Protein AF-A0A843L0P2-F1 (afdb_monomer)

pLDDT: mean 72.83, std 18.23, range [35.62, 90.31]

Secondary structure (DSSP, 8-state):
-----------------------S---HHHHHHHTTT--SSB-HHHHHHHHHHTT--HHHHHHHHHS-SS-B-SHHHHHHHHHHHHHHTTS-S-----S----PPP----HHHHHHHTTTPPSSB-HHHHHHHHHHTT--HHHHHHHHTS-S--B-SHHHHHHHHHH--

Mean predicted aligned error: 18.86 Å

Solvent-accessible surface area (backbone atoms only — not comparable to full-atom values): 10792 Å² total; per-residue (Å²): 141,88,81,87,82,87,80,85,87,81,91,82,80,82,86,77,93,76,70,98,66,80,89,85,72,83,46,50,68,60,56,47,66,32,45,65,93,65,74,64,70,33,41,38,67,53,52,37,52,42,19,56,74,57,68,47,55,68,72,58,44,53,52,38,70,66,47,70,92,49,77,34,69,42,75,63,56,54,28,52,50,46,50,52,55,71,58,42,81,81,44,91,80,84,80,89,77,86,89,79,89,85,80,76,81,73,78,85,76,45,63,69,60,54,47,62,28,48,62,90,63,71,62,72,33,39,46,66,51,52,40,53,42,19,54,76,56,69,42,54,67,61,56,45,53,53,44,68,70,49,69,95,48,77,32,71,43,75,64,57,51,41,54,50,55,66,70,79,106

Radius of gyration: 27.97 Å; Cα contacts (8 Å, |Δi|>4): 129; chains: 1; bounding box: 58×56×74 Å

Sequence (169 aa):
RHEPPARTETVAEERPETRVKAPAHLSAADLQVYLKGMDYPAEKQDLVARAKGNNAPEGVIEVFEGFGDRTYRSPAEVSEEFGSKTRGERRETVAEERPEARTRPPSRISAADFQVYLKGMDYPAGRQDLVARARKNNAPEGVIDVIEQFGDRTYRSAAEVSEEFGKVR

Foldseek 3Di:
DDDDDDDDDDDDDDDDPDDDDPCPDDALVNLVVLCPPPAPQDFLVRSLVSSVVSVHDPVSNVLSVPFDGDGDGDSVSSRVRSVCVVVVVPDPDDDDDDDDDDDDDDDPCALVNLVVLVPPDAPQDFLVSSLVSSVVSVHDVVSNVLSVQADGDTDGDSVSVSVSSVVSD

Structure (mmCIF, N/CA/C/O backbone):
data_AF-A0A843L0P2-F1
#
_entry.id   AF-A0A843L0P2-F1
#
loop_
_atom_site.group_PDB
_atom_site.id
_atom_site.type_symbol
_atom_site.label_atom_id
_atom_site.label_alt_id
_atom_site.label_comp_id
_atom_site.label_asym_id
_atom_site.label_entity_id
_atom_site.label_seq_id
_atom_site.pdbx_PDB_ins_code
_atom_site.Cartn_x
_atom_site.Cartn_y
_atom_site.Cartn_z
_atom_site.occupancy
_atom_site.B_iso_or_equiv
_atom_site.auth_seq_id
_atom_site.auth_comp_id
_atom_site.auth_asym_id
_atom_site.auth_atom_id
_atom_site.pdbx_PDB_model_num
ATOM 1 N N . ARG A 1 1 ? 35.152 -41.657 -43.667 1.00 48.12 1 ARG A N 1
ATOM 2 C CA . ARG A 1 1 ? 34.716 -40.242 -43.599 1.00 48.12 1 ARG A CA 1
ATOM 3 C C . ARG A 1 1 ? 33.229 -40.209 -43.908 1.00 48.12 1 ARG A C 1
ATOM 5 O O . ARG A 1 1 ? 32.912 -40.333 -45.074 1.00 48.12 1 ARG A O 1
ATOM 12 N N . HIS A 1 2 ? 32.364 -40.125 -42.902 1.00 41.78 2 HIS A N 1
ATOM 13 C CA . HIS A 1 2 ? 30.970 -39.692 -43.043 1.00 41.78 2 HIS A CA 1
ATOM 14 C C . HIS A 1 2 ? 30.448 -39.366 -41.639 1.00 41.78 2 HIS A C 1
ATOM 16 O O . HIS A 1 2 ? 30.008 -40.249 -40.916 1.00 41.78 2 HIS A O 1
ATOM 22 N N . GLU A 1 3 ? 30.555 -38.096 -41.262 1.00 49.94 3 GLU A N 1
ATOM 23 C CA . GLU A 1 3 ? 29.715 -37.470 -40.242 1.00 49.94 3 GLU A CA 1
ATOM 24 C C . GLU A 1 3 ? 28.847 -36.443 -40.975 1.00 49.94 3 GLU A C 1
ATOM 26 O O . GLU A 1 3 ? 29.395 -35.609 -41.704 1.00 49.94 3 GLU A O 1
ATOM 31 N N . PRO A 1 4 ? 27.518 -36.482 -40.833 1.00 59.31 4 PRO A N 1
ATOM 32 C CA . PRO A 1 4 ? 26.681 -35.317 -41.059 1.00 59.31 4 PRO A CA 1
ATOM 33 C C . PRO A 1 4 ? 26.537 -34.531 -39.743 1.00 59.31 4 PRO A C 1
ATOM 35 O O . PRO A 1 4 ? 26.231 -35.140 -38.717 1.00 59.31 4 PRO A O 1
ATOM 38 N N . PRO A 1 5 ? 26.693 -33.195 -39.725 1.00 51.59 5 PRO A N 1
ATOM 39 C CA . PRO A 1 5 ? 26.283 -32.407 -38.578 1.00 51.59 5 PRO A CA 1
ATOM 40 C C . PRO A 1 5 ? 24.887 -31.801 -38.776 1.00 51.59 5 PRO A C 1
ATOM 42 O O . PRO A 1 5 ? 24.557 -31.278 -39.837 1.00 51.59 5 PRO A O 1
ATOM 45 N N . ALA A 1 6 ? 24.153 -31.801 -37.663 1.00 44.56 6 ALA A N 1
ATOM 46 C CA . ALA A 1 6 ? 23.171 -30.808 -37.239 1.00 44.56 6 ALA A CA 1
ATOM 47 C C . ALA A 1 6 ? 21.888 -30.629 -38.075 1.00 44.56 6 ALA A C 1
ATOM 49 O O . ALA A 1 6 ? 21.884 -30.040 -39.151 1.00 44.56 6 ALA A O 1
ATOM 50 N N . ARG A 1 7 ? 20.744 -30.868 -37.430 1.00 41.28 7 ARG A N 1
ATOM 51 C CA . ARG A 1 7 ? 20.054 -29.793 -36.698 1.00 41.28 7 ARG A CA 1
ATOM 52 C C . ARG A 1 7 ? 18.922 -30.368 -35.853 1.00 41.28 7 ARG A C 1
ATOM 54 O O . ARG A 1 7 ? 18.099 -31.139 -36.321 1.00 41.28 7 ARG A O 1
ATOM 61 N N . THR A 1 8 ? 18.953 -29.972 -34.593 1.00 42.28 8 THR A N 1
ATOM 62 C CA . THR A 1 8 ? 17.938 -30.170 -33.569 1.00 42.28 8 THR A CA 1
ATOM 63 C C . THR A 1 8 ? 16.574 -29.667 -34.030 1.00 42.28 8 THR A C 1
ATOM 65 O O . THR A 1 8 ? 16.435 -28.505 -34.414 1.00 42.28 8 THR A O 1
ATOM 68 N N . GLU A 1 9 ? 15.575 -30.538 -33.925 1.00 44.44 9 GLU A N 1
ATOM 69 C CA . GLU A 1 9 ? 14.193 -30.149 -33.674 1.00 44.44 9 GLU A CA 1
ATOM 70 C C . GLU A 1 9 ? 14.111 -29.400 -32.341 1.00 44.44 9 GLU A C 1
ATOM 72 O O . GLU A 1 9 ? 14.585 -29.894 -31.320 1.00 44.44 9 GLU A O 1
ATOM 77 N N . THR A 1 10 ? 13.462 -28.242 -32.351 1.00 37.06 10 THR A N 1
ATOM 78 C CA . THR A 1 10 ? 12.569 -27.818 -31.268 1.00 37.06 10 THR A CA 1
ATOM 79 C C . THR A 1 10 ? 11.586 -26.809 -31.846 1.00 37.06 10 THR A C 1
ATOM 81 O O . THR A 1 10 ? 11.893 -25.640 -32.061 1.00 37.06 10 THR A O 1
ATOM 84 N N . VAL A 1 11 ? 10.394 -27.314 -32.151 1.00 47.88 11 VAL A N 1
ATOM 85 C CA . VAL A 1 11 ? 9.180 -26.532 -32.369 1.00 47.88 11 VAL A CA 1
ATOM 86 C C . VAL A 1 11 ? 8.574 -26.242 -30.997 1.00 47.88 11 VAL A C 1
ATOM 88 O O . VAL A 1 11 ? 8.233 -27.170 -30.272 1.00 47.88 11 VAL A O 1
ATOM 91 N N . ALA A 1 12 ? 8.460 -24.962 -30.660 1.00 42.31 12 ALA A N 1
ATOM 92 C CA . ALA A 1 12 ? 7.556 -24.372 -29.670 1.00 42.31 12 ALA A CA 1
ATOM 93 C C . ALA A 1 12 ? 7.639 -22.855 -29.928 1.00 42.31 12 ALA A C 1
ATOM 95 O O . ALA A 1 12 ? 8.737 -22.324 -30.036 1.00 42.31 12 ALA A O 1
ATOM 96 N N . GLU A 1 13 ? 6.593 -22.068 -30.111 1.00 38.44 13 GLU A N 1
ATOM 97 C CA . GLU A 1 13 ? 5.162 -22.231 -29.915 1.00 38.44 13 GLU A CA 1
ATOM 98 C C . GLU A 1 13 ? 4.491 -21.068 -30.677 1.00 38.44 13 GLU A C 1
ATOM 100 O O . GLU A 1 13 ? 5.138 -20.099 -31.084 1.00 38.44 13 GLU A O 1
ATOM 105 N N . GLU A 1 14 ? 3.202 -21.206 -30.937 1.00 37.88 14 GLU A N 1
ATOM 106 C CA . GLU A 1 14 ? 2.370 -20.3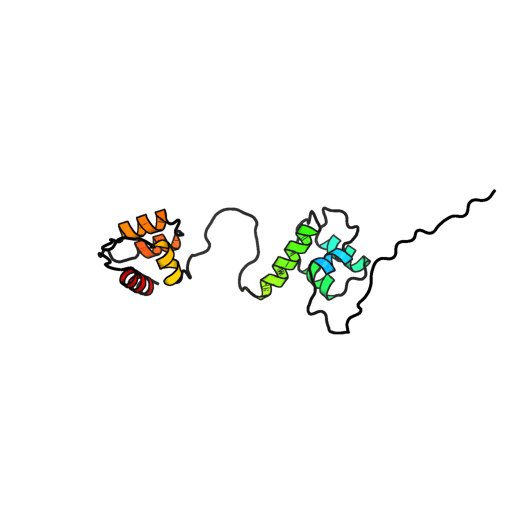47 -31.770 1.00 37.88 14 GLU A CA 1
ATOM 107 C C . GLU A 1 14 ? 2.160 -18.909 -31.235 1.00 37.88 14 GLU A C 1
ATOM 109 O O . GLU A 1 14 ? 1.970 -18.692 -30.048 1.00 37.88 14 GLU A O 1
ATOM 114 N N . ARG A 1 15 ? 2.154 -17.941 -32.172 1.00 50.62 15 ARG A N 1
ATOM 115 C CA . ARG A 1 15 ? 1.249 -16.770 -32.371 1.00 50.62 15 ARG A CA 1
ATOM 116 C C . ARG A 1 15 ? 0.491 -16.203 -31.134 1.00 50.62 15 ARG A C 1
ATOM 118 O O . ARG A 1 15 ? -0.191 -16.964 -30.462 1.00 50.62 15 ARG A O 1
ATOM 125 N N . PRO A 1 16 ? 0.366 -14.860 -30.963 1.00 42.56 16 PRO A N 1
ATOM 126 C CA . PRO A 1 16 ? -0.087 -13.991 -32.054 1.00 42.56 16 PRO A CA 1
ATOM 127 C C . PRO A 1 16 ? 0.541 -12.589 -32.118 1.00 42.56 16 PRO A C 1
ATOM 129 O O . PRO A 1 16 ? 0.624 -11.848 -31.145 1.00 42.56 16 PRO A O 1
ATOM 132 N N . GLU A 1 17 ? 0.842 -12.157 -33.340 1.00 40.00 17 GLU A N 1
ATOM 133 C CA . GLU A 1 17 ? 1.032 -10.747 -33.678 1.00 40.00 17 GLU A CA 1
ATOM 134 C C . GLU A 1 17 ? -0.337 -10.044 -33.686 1.00 40.00 17 GLU A C 1
ATOM 136 O O . GLU A 1 17 ? -0.946 -9.778 -34.725 1.00 40.00 17 GLU A O 1
ATOM 141 N N . THR A 1 18 ? -0.883 -9.779 -32.500 1.00 37.88 18 THR A N 1
ATOM 142 C CA . THR A 1 18 ? -2.019 -8.872 -32.345 1.00 37.88 18 THR A CA 1
ATOM 143 C C . THR A 1 18 ? -1.541 -7.431 -32.462 1.00 37.88 18 THR A C 1
ATOM 145 O O . THR A 1 18 ? -1.036 -6.845 -31.516 1.00 37.88 18 THR A O 1
ATOM 148 N N . ARG A 1 19 ? -1.797 -6.865 -33.641 1.00 39.97 19 ARG A N 1
ATOM 149 C CA . ARG A 1 19 ? -2.386 -5.535 -33.839 1.00 39.97 19 ARG A CA 1
ATOM 150 C C . ARG A 1 19 ? -1.692 -4.347 -33.156 1.00 39.97 19 ARG A C 1
ATOM 152 O O . ARG A 1 19 ? -1.940 -4.021 -32.004 1.00 39.97 19 ARG A O 1
ATOM 159 N N . VAL A 1 20 ? -0.994 -3.595 -34.004 1.00 49.06 20 VAL A N 1
ATOM 160 C CA . VAL A 1 20 ? -0.723 -2.149 -33.945 1.00 49.06 20 VAL A CA 1
ATOM 161 C C . VAL A 1 20 ? -1.706 -1.370 -33.046 1.00 49.06 20 VAL A C 1
ATOM 163 O O . VAL A 1 20 ? -2.800 -1.010 -33.482 1.00 49.06 20 VAL A O 1
ATOM 166 N N . LYS A 1 21 ? -1.298 -1.073 -31.808 1.00 35.62 21 LYS A N 1
ATOM 167 C CA . LYS A 1 21 ? -1.722 0.084 -30.999 1.00 35.62 21 LYS A CA 1
ATOM 168 C C . LYS A 1 21 ? -0.534 0.473 -30.112 1.00 35.62 21 LYS A C 1
ATOM 170 O O . LYS A 1 21 ? 0.149 -0.402 -29.596 1.00 35.62 21 LYS A O 1
ATOM 175 N N . ALA A 1 22 ? -0.283 1.774 -29.986 1.00 44.47 22 ALA A N 1
ATOM 176 C CA . ALA A 1 22 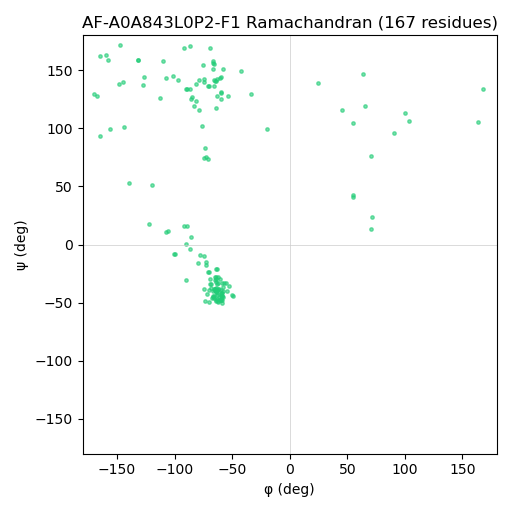? 0.768 2.379 -29.162 1.00 44.47 22 ALA A CA 1
ATOM 177 C C . ALA A 1 22 ? 0.906 1.726 -27.762 1.00 44.47 22 ALA A C 1
ATOM 179 O O . ALA A 1 22 ? -0.103 1.254 -27.226 1.00 44.47 22 ALA A O 1
ATOM 180 N N . PRO A 1 23 ? 2.118 1.690 -27.168 1.00 43.94 23 PRO A N 1
ATOM 181 C CA . PRO A 1 23 ? 2.445 0.837 -26.027 1.00 43.94 23 PRO A CA 1
ATOM 182 C C . PRO A 1 23 ? 1.808 1.373 -24.739 1.00 43.94 23 PRO A C 1
ATOM 184 O O . PRO A 1 23 ? 2.434 2.076 -23.960 1.00 43.94 23 PRO A O 1
ATOM 187 N N . ALA A 1 24 ? 0.539 1.046 -24.511 1.00 52.53 24 ALA A N 1
ATOM 188 C CA . ALA A 1 24 ? -0.171 1.371 -23.272 1.00 52.53 24 ALA A CA 1
ATOM 189 C C . ALA A 1 24 ? -0.050 0.262 -22.204 1.00 52.53 24 ALA A C 1
ATOM 191 O O . ALA A 1 24 ? -0.627 0.381 -21.124 1.00 52.53 24 ALA A O 1
ATOM 192 N N . HIS A 1 25 ? 0.673 -0.826 -22.501 1.00 59.75 25 HIS A N 1
ATOM 193 C CA . HIS A 1 25 ? 0.795 -2.010 -21.644 1.00 59.75 25 HIS A CA 1
ATOM 194 C C . HIS A 1 25 ? 2.229 -2.555 -21.625 1.00 59.75 25 HIS A C 1
ATOM 196 O O . HIS A 1 25 ? 2.441 -3.728 -21.906 1.00 59.75 25 HIS A O 1
ATOM 202 N N . LEU A 1 26 ? 3.226 -1.716 -21.329 1.00 74.75 26 LEU A N 1
ATOM 203 C CA . LEU A 1 26 ? 4.536 -2.250 -20.949 1.00 74.75 26 LEU A CA 1
ATOM 204 C C . LEU A 1 26 ? 4.370 -3.043 -19.645 1.00 74.75 26 LEU A C 1
ATOM 206 O O . LEU A 1 26 ? 3.789 -2.534 -18.684 1.00 74.75 26 LEU A O 1
ATOM 210 N N . SER A 1 27 ? 4.835 -4.290 -19.619 1.00 75.88 27 SER A N 1
ATOM 211 C CA . SER A 1 27 ? 4.855 -5.133 -18.424 1.00 75.88 27 SER A CA 1
ATOM 212 C C . SER A 1 27 ? 6.285 -5.354 -17.933 1.00 75.88 27 SER A C 1
ATOM 214 O O . SER A 1 27 ? 7.244 -5.292 -18.702 1.00 75.88 27 SER A O 1
ATOM 216 N N . ALA A 1 28 ? 6.441 -5.700 -16.653 1.00 79.81 28 ALA A N 1
ATOM 217 C CA . ALA A 1 28 ? 7.737 -6.086 -16.094 1.00 79.81 28 ALA A CA 1
ATOM 218 C C . ALA A 1 28 ? 8.359 -7.273 -16.852 1.00 79.81 28 ALA A C 1
ATOM 220 O O . ALA A 1 28 ? 9.576 -7.354 -17.000 1.00 79.81 28 ALA A O 1
ATOM 221 N N . ALA A 1 29 ? 7.517 -8.182 -17.353 1.00 81.38 29 ALA A N 1
ATOM 222 C CA . ALA A 1 29 ? 7.959 -9.314 -18.159 1.00 81.38 29 ALA A CA 1
ATOM 223 C C . ALA A 1 29 ? 8.591 -8.861 -19.485 1.00 81.38 29 ALA A C 1
ATOM 225 O O . ALA A 1 29 ? 9.627 -9.397 -19.871 1.00 81.38 29 ALA A O 1
ATOM 226 N N . ASP A 1 30 ? 8.024 -7.840 -20.138 1.00 83.25 30 ASP A N 1
ATOM 227 C CA . ASP A 1 30 ? 8.551 -7.315 -21.403 1.00 83.25 30 ASP A CA 1
ATOM 228 C C . ASP A 1 30 ? 9.936 -6.695 -21.201 1.00 83.25 30 ASP A C 1
ATOM 230 O O . ASP A 1 30 ? 10.842 -6.929 -21.997 1.00 83.25 30 ASP A O 1
ATOM 234 N N . LEU A 1 31 ? 10.151 -5.984 -20.088 1.00 84.00 31 LEU A N 1
ATOM 235 C CA . LEU A 1 31 ? 11.463 -5.433 -19.730 1.00 84.00 31 LEU A CA 1
ATOM 236 C C . LEU A 1 31 ? 12.534 -6.518 -19.596 1.00 84.00 31 LEU A C 1
ATOM 238 O O . LEU A 1 31 ? 13.657 -6.346 -20.071 1.00 84.00 31 LEU A O 1
ATOM 242 N N . GLN A 1 32 ? 12.191 -7.650 -18.977 1.00 84.06 32 GLN A N 1
ATOM 243 C CA . GLN A 1 32 ? 13.133 -8.752 -18.784 1.00 84.06 32 GLN A CA 1
ATOM 244 C C . GLN A 1 32 ? 13.583 -9.380 -20.109 1.00 84.06 32 GLN A C 1
ATOM 246 O O . GLN A 1 32 ? 14.728 -9.825 -20.206 1.00 84.06 32 GLN A O 1
ATOM 251 N N . VAL A 1 33 ? 12.734 -9.381 -21.145 1.00 86.31 33 VAL A N 1
ATOM 252 C CA . VAL A 1 33 ? 13.108 -9.871 -22.484 1.00 86.31 33 VAL A CA 1
ATOM 253 C C . VAL A 1 33 ? 14.290 -9.070 -23.035 1.00 86.31 33 VAL A C 1
ATOM 255 O O . VAL A 1 33 ? 15.248 -9.656 -23.543 1.00 86.31 33 VAL A O 1
ATOM 258 N N . TYR A 1 34 ? 14.281 -7.748 -22.850 1.00 86.25 34 TYR A N 1
ATOM 259 C CA . TYR A 1 34 ? 15.356 -6.850 -23.287 1.00 86.25 34 TYR A CA 1
ATOM 260 C C . TYR A 1 34 ? 16.592 -6.867 -22.380 1.00 86.25 34 TYR A C 1
ATOM 262 O O . TYR A 1 34 ? 17.632 -6.328 -22.754 1.00 86.25 34 TYR A O 1
ATOM 270 N N . LEU A 1 35 ? 16.521 -7.525 -21.224 1.00 85.50 35 LEU A N 1
ATOM 271 C CA . LEU A 1 35 ? 17.642 -7.724 -20.301 1.00 85.50 35 LEU A CA 1
ATOM 272 C C . LEU A 1 35 ? 18.158 -9.169 -20.307 1.00 85.50 35 LEU A C 1
ATOM 274 O O . LEU A 1 35 ? 18.966 -9.557 -19.462 1.00 85.50 35 LEU A O 1
ATOM 278 N N . LYS A 1 36 ? 17.716 -9.993 -21.262 1.00 80.56 36 LYS A N 1
ATOM 279 C CA . LYS A 1 36 ? 18.123 -11.396 -21.339 1.00 80.56 36 LYS A CA 1
ATOM 280 C C . LYS A 1 36 ? 19.643 -11.519 -21.504 1.00 80.56 36 LYS A C 1
ATOM 282 O O . LYS A 1 36 ? 20.254 -10.869 -22.357 1.00 80.56 36 LYS A O 1
ATOM 287 N N . GLY A 1 37 ? 20.254 -12.380 -20.689 1.00 80.62 37 GLY A N 1
ATOM 288 C CA . GLY A 1 37 ? 21.706 -12.594 -20.679 1.00 80.62 37 GLY A CA 1
ATOM 289 C C . GLY A 1 37 ? 22.501 -11.428 -20.088 1.00 80.62 37 GLY A C 1
ATOM 290 O O . GLY A 1 37 ? 23.646 -11.234 -20.472 1.00 80.62 37 GLY A O 1
ATOM 291 N N . MET A 1 38 ? 21.874 -10.616 -19.239 1.00 83.81 38 MET A N 1
ATOM 292 C CA . MET A 1 38 ? 22.564 -9.644 -18.401 1.00 83.81 38 MET A CA 1
ATOM 293 C C . MET A 1 38 ? 23.138 -10.331 -17.158 1.00 83.81 38 MET A C 1
ATOM 295 O O . MET A 1 38 ? 22.454 -11.149 -16.537 1.00 83.81 38 MET A O 1
ATOM 299 N N . ASP A 1 39 ? 24.362 -9.970 -16.793 1.00 82.00 39 ASP A N 1
ATOM 300 C CA . ASP A 1 39 ? 24.998 -10.396 -15.551 1.00 82.00 39 ASP A CA 1
ATOM 301 C C . ASP A 1 39 ? 24.625 -9.444 -14.414 1.00 82.00 39 ASP A C 1
ATOM 303 O O . ASP A 1 39 ? 24.663 -8.225 -14.568 1.00 82.00 39 ASP A O 1
ATOM 307 N N . TYR A 1 40 ? 24.250 -10.015 -13.270 1.00 80.56 40 TYR A N 1
ATOM 308 C CA . TYR A 1 40 ? 23.914 -9.264 -12.067 1.00 80.56 40 TYR A CA 1
ATOM 309 C C . TYR A 1 40 ? 25.026 -9.434 -11.025 1.00 80.56 40 TYR A C 1
ATOM 311 O O . TYR A 1 40 ? 25.561 -10.540 -10.891 1.00 80.56 40 TYR A O 1
ATOM 319 N N . PRO A 1 41 ? 25.355 -8.394 -10.240 1.00 85.19 41 PRO A N 1
ATOM 320 C CA . PRO A 1 41 ? 24.663 -7.106 -10.117 1.00 85.19 41 PRO A CA 1
ATOM 321 C C . PRO A 1 41 ? 24.853 -6.139 -11.302 1.00 85.19 41 PRO A C 1
ATOM 323 O O . PRO A 1 41 ? 25.955 -6.025 -11.822 1.00 85.19 41 PRO A O 1
ATOM 326 N N . ALA A 1 42 ? 23.793 -5.411 -11.665 1.00 84.56 42 ALA A N 1
ATOM 327 C CA . ALA A 1 42 ? 23.780 -4.413 -12.739 1.00 84.56 42 ALA A CA 1
ATOM 328 C C . ALA A 1 42 ? 23.252 -3.061 -12.233 1.00 84.56 42 ALA A C 1
ATOM 330 O O . ALA A 1 42 ? 22.345 -3.014 -11.396 1.00 84.56 42 ALA A O 1
ATOM 331 N N . GLU A 1 43 ? 23.797 -1.955 -12.736 1.00 88.56 43 GLU A N 1
ATOM 332 C CA . GLU A 1 43 ? 23.315 -0.612 -12.409 1.00 88.56 43 GLU A CA 1
ATOM 333 C C . GLU A 1 43 ? 22.259 -0.133 -13.413 1.00 88.56 43 GLU A C 1
ATOM 335 O O . GLU A 1 43 ? 22.063 -0.713 -14.482 1.00 88.56 43 GLU A O 1
ATOM 340 N N . LYS A 1 44 ? 21.583 0.978 -13.095 1.00 88.88 44 LYS A N 1
ATOM 341 C CA . LYS A 1 44 ? 20.617 1.624 -13.998 1.00 88.88 44 LYS A CA 1
ATOM 342 C C . LYS A 1 44 ? 21.180 1.832 -15.409 1.00 88.88 44 LYS A C 1
ATOM 344 O O . LYS A 1 44 ? 20.504 1.557 -16.399 1.00 88.88 44 LYS A O 1
ATOM 349 N N . GLN A 1 45 ? 22.423 2.304 -15.500 1.00 88.25 45 GLN A N 1
ATOM 350 C CA . GLN A 1 45 ? 23.084 2.568 -16.779 1.00 88.25 45 GLN A CA 1
ATOM 351 C C . GLN A 1 45 ? 23.317 1.282 -17.581 1.00 88.25 45 GLN A C 1
ATOM 353 O O . GLN A 1 45 ? 23.106 1.282 -18.794 1.00 88.25 45 GLN A O 1
ATOM 358 N N . ASP A 1 46 ? 23.663 0.174 -16.920 1.00 89.75 46 ASP A N 1
ATOM 359 C CA . ASP A 1 46 ? 23.790 -1.131 -17.572 1.00 89.75 46 ASP A CA 1
ATOM 360 C C . ASP A 1 46 ? 22.444 -1.622 -18.109 1.00 89.75 46 ASP A C 1
ATOM 362 O O . ASP A 1 46 ? 22.394 -2.172 -19.211 1.00 89.75 46 ASP A O 1
ATOM 366 N N . LEU A 1 47 ? 21.341 -1.391 -17.379 1.00 87.50 47 LEU A N 1
ATOM 367 C CA . LEU A 1 47 ? 19.988 -1.751 -17.833 1.00 87.50 47 LEU A CA 1
ATOM 368 C C . LEU A 1 47 ? 19.644 -1.010 -19.126 1.00 87.50 47 LEU A C 1
ATOM 370 O O . LEU A 1 47 ? 19.229 -1.631 -20.105 1.00 87.50 47 LEU A O 1
ATOM 374 N N . VAL A 1 48 ? 19.895 0.302 -19.160 1.00 89.50 48 VAL A N 1
ATOM 375 C CA . VAL A 1 48 ? 19.677 1.140 -20.346 1.00 89.50 48 VAL A CA 1
ATOM 376 C C . VAL A 1 48 ? 20.574 0.702 -21.504 1.00 89.50 48 VAL A C 1
ATOM 378 O O . VAL A 1 48 ? 20.093 0.542 -22.627 1.00 89.50 48 VAL A O 1
ATOM 381 N N . ALA A 1 49 ? 21.867 0.478 -21.258 1.00 89.06 49 ALA A N 1
ATOM 382 C CA . ALA A 1 49 ? 22.818 0.067 -22.287 1.00 89.06 49 ALA A CA 1
ATOM 383 C C . ALA A 1 49 ? 22.456 -1.303 -22.879 1.00 89.06 49 ALA A C 1
ATOM 385 O O . ALA A 1 49 ? 22.456 -1.477 -24.102 1.00 89.06 49 ALA A O 1
ATOM 386 N N . ARG A 1 50 ? 22.082 -2.264 -22.027 1.00 89.00 50 ARG A N 1
ATOM 387 C CA . ARG A 1 50 ? 21.666 -3.603 -22.452 1.00 89.00 50 ARG A CA 1
ATOM 388 C C . ARG A 1 50 ? 20.360 -3.566 -23.236 1.00 89.00 50 ARG A C 1
ATOM 390 O O . ARG A 1 50 ? 20.280 -4.189 -24.293 1.00 89.00 50 ARG A O 1
ATOM 397 N N . ALA A 1 51 ? 19.376 -2.807 -22.759 1.00 87.12 51 ALA A N 1
ATOM 398 C CA . ALA A 1 51 ? 18.103 -2.627 -23.441 1.00 87.12 51 ALA A CA 1
ATOM 399 C C . ALA A 1 51 ? 18.291 -1.975 -24.822 1.00 87.12 51 ALA A C 1
ATOM 401 O O . ALA A 1 51 ? 17.769 -2.485 -25.813 1.00 87.12 51 ALA A O 1
ATOM 402 N N . LYS A 1 52 ? 19.118 -0.922 -24.925 1.00 87.12 52 LYS A N 1
ATOM 403 C CA . LYS A 1 52 ? 19.489 -0.304 -26.213 1.00 87.12 52 LYS A CA 1
ATOM 404 C C . LYS A 1 52 ? 20.168 -1.308 -27.147 1.00 87.12 52 LYS A C 1
ATOM 406 O O . LYS A 1 52 ? 19.796 -1.401 -28.314 1.00 87.12 52 LYS A O 1
ATOM 411 N N . GLY A 1 53 ? 21.105 -2.108 -26.632 1.00 86.50 53 GLY A N 1
ATOM 412 C CA . GLY A 1 53 ? 21.774 -3.166 -27.399 1.00 86.50 53 GLY A CA 1
ATOM 413 C C . GLY A 1 53 ? 20.818 -4.243 -27.929 1.00 86.50 53 GLY A C 1
ATOM 414 O O . GLY A 1 53 ? 21.041 -4.788 -29.008 1.00 86.50 53 GLY A O 1
ATOM 415 N N . ASN A 1 54 ? 19.719 -4.498 -27.216 1.00 84.25 54 ASN A N 1
ATOM 416 C CA . ASN A 1 54 ? 18.673 -5.445 -27.602 1.00 84.25 54 ASN A CA 1
ATOM 417 C C . ASN A 1 54 ? 17.517 -4.807 -28.402 1.00 84.25 54 ASN A C 1
ATOM 419 O O . ASN A 1 54 ? 16.471 -5.436 -28.549 1.00 84.25 54 ASN A O 1
ATOM 423 N N . ASN A 1 55 ? 17.699 -3.596 -28.950 1.00 83.88 55 ASN A N 1
ATOM 424 C CA . ASN A 1 55 ? 16.671 -2.854 -29.700 1.00 83.88 55 ASN A CA 1
ATOM 425 C C . ASN A 1 55 ? 15.363 -2.665 -28.907 1.00 83.88 55 ASN A C 1
ATOM 427 O O . ASN A 1 55 ? 14.263 -2.828 -29.439 1.00 83.88 55 ASN A O 1
ATOM 431 N N . ALA A 1 56 ? 15.474 -2.339 -27.618 1.00 82.44 56 ALA A N 1
ATOM 432 C CA . ALA A 1 56 ? 14.311 -2.020 -26.806 1.00 82.44 56 ALA A CA 1
ATOM 433 C C . ALA A 1 56 ? 13.593 -0.755 -27.319 1.00 82.44 56 ALA A C 1
ATOM 435 O O . ALA A 1 56 ? 14.255 0.201 -27.734 1.00 82.44 56 ALA A O 1
ATOM 436 N N . PRO A 1 57 ? 12.248 -0.725 -27.281 1.00 84.19 57 PRO A N 1
ATOM 437 C CA . PRO A 1 57 ? 11.484 0.446 -27.689 1.00 84.19 57 PRO A CA 1
ATOM 438 C C . PRO A 1 57 ? 11.724 1.616 -26.730 1.00 84.19 57 PRO A C 1
ATOM 440 O O . PRO A 1 57 ? 12.053 1.430 -25.561 1.00 84.19 57 PRO A O 1
ATOM 443 N N . GLU A 1 58 ? 11.502 2.835 -27.211 1.00 80.44 58 GLU A N 1
ATOM 444 C CA . GLU A 1 58 ? 11.812 4.064 -26.470 1.00 80.44 58 GLU A CA 1
ATOM 445 C C . GLU A 1 58 ? 11.091 4.146 -25.115 1.00 80.44 58 GLU A C 1
ATOM 447 O O . GLU A 1 58 ? 11.707 4.506 -24.120 1.00 80.44 58 GLU A O 1
ATOM 452 N N . GLY A 1 59 ? 9.849 3.657 -25.025 1.00 81.31 59 GLY A N 1
ATOM 453 C CA . GLY A 1 59 ? 9.133 3.564 -23.746 1.00 81.31 59 GLY A CA 1
ATOM 454 C C . GLY A 1 59 ? 9.780 2.614 -22.728 1.00 81.31 59 GLY A C 1
ATOM 455 O O . GLY A 1 59 ? 9.664 2.830 -21.530 1.00 81.31 59 GLY A O 1
ATOM 456 N N . VAL A 1 60 ? 10.503 1.580 -23.172 1.00 84.38 60 VAL A N 1
ATOM 457 C CA . VAL A 1 60 ? 11.287 0.707 -22.278 1.00 84.38 60 VAL A CA 1
ATOM 458 C C . VAL A 1 60 ? 12.553 1.419 -21.801 1.00 84.38 60 VAL A C 1
ATOM 460 O O . VAL A 1 60 ? 12.930 1.287 -20.638 1.00 84.38 60 VAL A O 1
ATOM 463 N N . ILE A 1 61 ? 13.192 2.196 -22.677 1.00 87.25 61 ILE A N 1
ATOM 464 C CA . ILE A 1 61 ? 14.357 3.009 -22.314 1.00 87.25 61 ILE A CA 1
ATOM 465 C C . ILE A 1 61 ? 13.971 4.077 -21.288 1.00 87.25 61 ILE A C 1
ATOM 467 O O . ILE A 1 61 ? 14.619 4.154 -20.250 1.00 87.25 61 ILE A O 1
ATOM 471 N N . GLU A 1 62 ? 12.886 4.816 -21.524 1.00 84.56 62 GLU A N 1
ATOM 472 C CA . GLU A 1 62 ? 12.371 5.851 -20.616 1.00 84.56 62 GLU A CA 1
ATOM 473 C C . GLU A 1 62 ? 12.057 5.280 -19.224 1.00 84.56 62 GLU A C 1
ATOM 475 O O . GLU A 1 62 ? 12.393 5.867 -18.194 1.00 84.56 62 GLU A O 1
ATOM 480 N N .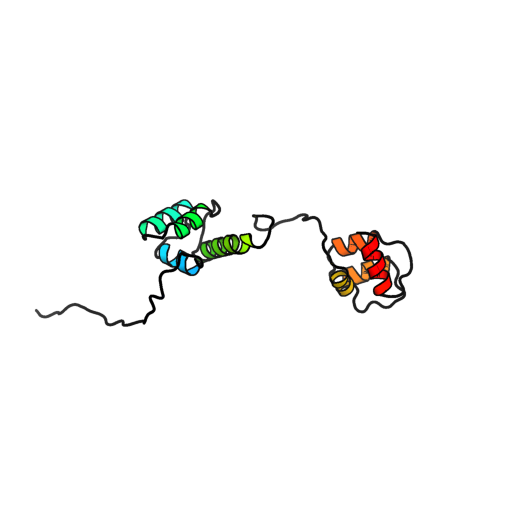 VAL A 1 63 ? 11.486 4.074 -19.185 1.00 85.12 63 VAL A N 1
ATOM 481 C CA . VAL A 1 63 ? 11.238 3.343 -17.942 1.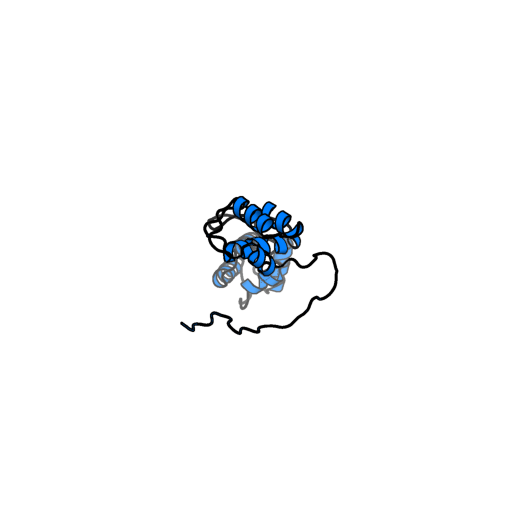00 85.12 63 VAL A CA 1
ATOM 482 C C . VAL A 1 63 ? 12.536 3.091 -17.172 1.00 85.12 63 VAL A C 1
ATOM 484 O O . VAL A 1 63 ? 12.595 3.409 -15.983 1.00 85.12 63 VAL A O 1
ATOM 487 N N . PHE A 1 64 ? 13.575 2.556 -17.823 1.00 87.06 64 PHE A N 1
ATOM 488 C CA . PHE A 1 64 ? 14.870 2.309 -17.181 1.00 87.06 64 PHE A CA 1
ATOM 489 C C . PHE A 1 64 ? 15.606 3.601 -16.815 1.00 87.06 64 PHE A C 1
ATOM 491 O O . PHE A 1 64 ? 16.265 3.647 -15.782 1.00 87.06 64 PHE A O 1
ATOM 498 N N . GLU A 1 65 ? 15.482 4.669 -17.602 1.00 86.50 65 GLU A N 1
ATOM 499 C CA . GLU A 1 65 ? 16.038 5.981 -17.249 1.00 86.50 65 GLU A CA 1
ATOM 500 C C . GLU A 1 65 ? 15.374 6.562 -16.001 1.00 86.50 65 GLU A C 1
ATOM 502 O O . GLU A 1 65 ? 16.033 7.219 -15.193 1.00 86.50 65 GLU A O 1
ATOM 507 N N . GLY A 1 66 ? 14.093 6.253 -15.799 1.00 82.75 66 GLY A N 1
ATOM 508 C CA . GLY A 1 66 ? 13.373 6.617 -14.594 1.00 82.75 66 GLY A CA 1
ATOM 509 C C . GLY A 1 66 ? 13.807 5.841 -13.349 1.00 82.75 66 GLY A C 1
ATOM 510 O O . GLY A 1 66 ? 13.537 6.321 -12.249 1.00 82.75 66 GLY A O 1
ATOM 511 N N . PHE A 1 67 ? 14.391 4.644 -13.469 1.00 85.75 67 PHE A N 1
ATOM 512 C CA . PHE A 1 67 ? 14.715 3.776 -12.324 1.00 85.75 67 PHE A CA 1
ATOM 513 C C . PHE A 1 67 ? 15.638 4.461 -11.311 1.00 85.75 67 PHE A C 1
ATOM 515 O O . PHE A 1 67 ? 16.445 5.315 -11.670 1.00 85.75 67 PHE A O 1
ATOM 522 N N . GLY A 1 68 ? 15.526 4.078 -10.035 1.00 80.56 68 GLY A N 1
ATOM 523 C CA . GLY A 1 68 ? 16.453 4.563 -9.014 1.00 80.56 68 GLY A CA 1
ATOM 524 C C . GLY A 1 68 ? 17.898 4.165 -9.333 1.00 80.56 68 GLY A C 1
ATOM 525 O O . GLY A 1 68 ? 18.147 3.057 -9.827 1.00 80.56 68 GLY A O 1
ATOM 526 N N . ASP A 1 69 ? 18.847 5.054 -9.034 1.00 82.88 69 ASP A N 1
ATOM 527 C CA . ASP A 1 69 ? 20.290 4.796 -9.111 1.00 82.88 69 ASP A CA 1
ATOM 528 C C . ASP A 1 69 ? 20.715 3.846 -7.983 1.00 82.88 69 ASP A C 1
ATOM 530 O O . ASP A 1 69 ? 21.308 4.230 -6.978 1.00 82.88 69 ASP A O 1
ATOM 534 N N . ARG A 1 70 ? 20.347 2.574 -8.143 1.00 82.12 70 ARG A N 1
ATOM 535 C CA . ARG A 1 70 ? 20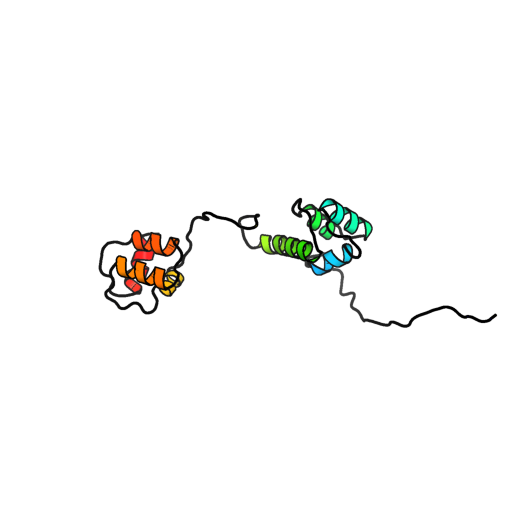.708 1.480 -7.248 1.00 82.12 70 ARG A CA 1
ATOM 536 C C . ARG A 1 70 ? 21.229 0.293 -8.038 1.00 82.12 70 ARG A C 1
ATOM 538 O O . ARG A 1 70 ? 20.932 0.120 -9.219 1.00 82.12 70 ARG A O 1
ATOM 545 N N . THR A 1 71 ? 21.972 -0.555 -7.348 1.00 87.56 71 THR A N 1
ATOM 546 C CA . THR A 1 71 ? 22.431 -1.827 -7.889 1.00 87.56 71 THR A CA 1
ATOM 547 C C . THR A 1 71 ? 21.303 -2.849 -7.834 1.00 87.56 71 THR A C 1
ATOM 549 O O . THR A 1 71 ? 20.872 -3.242 -6.748 1.00 87.56 71 THR A O 1
ATOM 552 N N . TYR A 1 72 ? 20.860 -3.303 -8.999 1.00 85.44 72 TYR A N 1
ATOM 553 C CA . TYR A 1 72 ? 19.901 -4.388 -9.137 1.00 85.44 72 TYR A CA 1
ATOM 554 C C . TYR A 1 72 ? 20.664 -5.702 -9.097 1.00 85.44 72 TYR A C 1
ATOM 556 O O . TYR A 1 72 ? 21.625 -5.889 -9.839 1.00 85.44 72 TYR A O 1
ATOM 564 N N . ARG A 1 73 ? 20.269 -6.626 -8.222 1.00 87.00 73 ARG A N 1
ATOM 565 C CA . ARG A 1 73 ? 20.973 -7.915 -8.057 1.00 87.00 73 ARG A CA 1
ATOM 566 C C . ARG A 1 73 ? 20.299 -9.066 -8.784 1.00 87.00 73 ARG A C 1
ATOM 568 O O . ARG A 1 73 ? 20.839 -10.167 -8.828 1.00 87.00 73 ARG A O 1
ATOM 575 N N . SER A 1 74 ? 19.106 -8.834 -9.314 1.00 85.25 74 SER A N 1
ATOM 576 C CA . SER A 1 74 ? 18.347 -9.843 -10.034 1.00 85.25 74 SER A CA 1
ATOM 577 C C . SER A 1 74 ? 17.324 -9.197 -10.973 1.00 85.25 74 SER A C 1
ATOM 579 O O . SER A 1 74 ? 16.891 -8.067 -10.730 1.00 85.25 74 SER A O 1
ATOM 581 N N . PRO A 1 75 ? 16.860 -9.921 -12.006 1.00 80.94 75 PRO A N 1
ATOM 582 C CA . PRO A 1 75 ? 15.765 -9.457 -12.863 1.00 80.94 75 PRO A CA 1
ATOM 583 C C . PRO A 1 75 ? 14.438 -9.290 -12.099 1.00 80.94 75 PRO A C 1
ATOM 585 O O . PRO A 1 75 ? 13.558 -8.543 -12.536 1.00 80.94 75 PRO A O 1
ATOM 588 N N . ALA A 1 76 ? 14.296 -9.950 -10.942 1.00 82.25 76 ALA A N 1
ATOM 589 C CA . ALA A 1 76 ? 13.168 -9.746 -10.040 1.00 82.25 76 ALA A CA 1
ATOM 590 C C . ALA A 1 76 ? 13.183 -8.327 -9.447 1.00 82.25 76 ALA A C 1
ATOM 592 O O . ALA A 1 76 ? 12.175 -7.637 -9.550 1.00 82.25 76 ALA A O 1
ATOM 593 N N . GLU A 1 77 ? 14.331 -7.837 -8.961 1.00 83.69 77 GLU A N 1
ATOM 594 C CA . GLU A 1 77 ? 14.449 -6.473 -8.407 1.00 83.69 77 GLU A CA 1
ATOM 595 C C . GLU A 1 77 ? 14.157 -5.376 -9.449 1.00 83.69 77 GLU A C 1
ATOM 597 O O . GLU A 1 77 ? 13.613 -4.320 -9.120 1.00 83.69 77 GLU A O 1
ATOM 602 N N . VAL A 1 78 ? 14.500 -5.624 -10.717 1.00 84.38 78 VAL A N 1
ATOM 603 C CA . VAL A 1 78 ? 14.174 -4.745 -11.858 1.00 84.38 78 VAL A CA 1
ATOM 604 C C . VAL A 1 78 ? 12.659 -4.721 -12.106 1.00 84.38 78 VAL A C 1
ATOM 606 O O . VAL A 1 78 ? 12.069 -3.676 -12.373 1.00 84.38 78 VAL A O 1
ATOM 609 N N . SER A 1 79 ? 12.007 -5.878 -11.984 1.00 82.38 79 SER A N 1
ATOM 610 C CA . SER A 1 79 ? 10.556 -6.020 -12.163 1.00 82.38 79 SER A CA 1
ATOM 611 C C . SER A 1 79 ? 9.762 -5.377 -11.034 1.00 82.38 79 SER A C 1
ATOM 613 O O . SER A 1 79 ? 8.733 -4.747 -11.276 1.00 82.38 79 SER A O 1
ATOM 615 N N . GLU A 1 80 ? 10.247 -5.517 -9.803 1.00 83.19 80 GLU A N 1
ATOM 616 C CA . GLU A 1 80 ? 9.694 -4.840 -8.633 1.00 83.19 80 GLU A CA 1
ATOM 617 C C . GLU A 1 80 ? 9.797 -3.321 -8.775 1.00 83.19 80 GLU A C 1
ATOM 619 O O . GLU A 1 80 ? 8.849 -2.609 -8.439 1.00 83.19 80 GLU A O 1
ATOM 624 N N . GLU A 1 81 ? 10.900 -2.818 -9.336 1.00 84.62 81 GLU A N 1
ATOM 625 C CA . GLU A 1 81 ? 11.057 -1.389 -9.599 1.00 84.62 81 GLU A CA 1
ATOM 626 C C . GLU A 1 81 ? 10.073 -0.880 -10.650 1.00 84.62 81 GLU A C 1
ATOM 628 O O . GLU A 1 81 ? 9.402 0.135 -10.442 1.00 84.62 81 GLU A O 1
ATOM 633 N N . PHE A 1 82 ? 9.901 -1.631 -11.738 1.00 83.62 82 PHE A N 1
ATOM 634 C CA . PHE A 1 82 ? 8.891 -1.314 -12.740 1.00 83.62 82 PHE A CA 1
ATOM 635 C C . PHE A 1 82 ? 7.474 -1.295 -12.161 1.00 83.62 82 PHE A C 1
ATOM 637 O O . PHE A 1 82 ? 6.710 -0.357 -12.405 1.00 83.62 82 PHE A O 1
ATOM 644 N N . GLY A 1 83 ? 7.123 -2.322 -11.381 1.00 75.31 83 GLY A N 1
ATOM 645 C CA . GLY A 1 83 ? 5.821 -2.434 -10.728 1.00 75.31 83 GLY A CA 1
ATOM 646 C C . GLY A 1 83 ? 5.581 -1.319 -9.711 1.00 75.31 83 GLY A C 1
ATOM 647 O O . GLY A 1 83 ? 4.457 -0.836 -9.583 1.00 75.31 83 GLY A O 1
ATOM 648 N N . SER A 1 84 ? 6.634 -0.861 -9.033 1.00 68.94 84 SER A N 1
ATOM 649 C CA . SER A 1 84 ? 6.572 0.270 -8.104 1.00 68.94 84 SER A CA 1
ATOM 650 C C . SER A 1 84 ? 6.323 1.594 -8.835 1.00 68.94 84 SER A C 1
ATOM 652 O O . SER A 1 84 ? 5.531 2.406 -8.359 1.00 68.94 84 SER A O 1
ATOM 654 N N . LYS A 1 85 ? 6.906 1.787 -10.026 1.00 66.31 85 LYS A N 1
ATOM 655 C CA . LYS A 1 85 ? 6.687 2.984 -10.857 1.00 66.31 85 LYS A CA 1
ATOM 656 C C . LYS A 1 85 ? 5.320 3.028 -11.528 1.00 66.31 85 LYS A C 1
ATOM 658 O O . LYS A 1 85 ? 4.613 4.018 -11.387 1.00 66.31 85 LYS A O 1
ATOM 663 N N . THR A 1 86 ? 4.903 1.943 -12.175 1.00 58.44 86 THR A N 1
ATOM 664 C CA . THR A 1 86 ? 3.589 1.870 -12.847 1.00 58.44 86 THR A CA 1
ATOM 665 C C . THR A 1 86 ? 2.419 1.864 -11.862 1.00 58.44 86 THR A C 1
ATOM 667 O O . THR A 1 86 ? 1.346 2.388 -12.157 1.00 58.44 86 THR A O 1
ATOM 670 N N . ARG A 1 87 ? 2.608 1.328 -10.648 1.00 52.84 87 ARG A N 1
ATOM 671 C CA . ARG A 1 87 ? 1.613 1.430 -9.566 1.00 52.84 87 ARG A CA 1
ATOM 672 C C . ARG A 1 87 ? 1.650 2.783 -8.841 1.00 52.84 87 ARG A C 1
ATOM 674 O O . ARG A 1 87 ? 0.679 3.121 -8.160 1.00 52.84 87 ARG A O 1
ATOM 681 N N . GLY A 1 88 ? 2.725 3.553 -9.019 1.00 45.34 88 GLY A N 1
ATOM 682 C CA . GLY A 1 88 ? 2.932 4.885 -8.447 1.00 45.34 88 GLY A CA 1
ATOM 683 C C . GLY A 1 88 ? 2.030 5.975 -9.037 1.00 45.34 88 GLY A C 1
ATOM 684 O O . GLY A 1 88 ? 1.696 6.925 -8.340 1.00 45.34 88 GLY A O 1
ATOM 685 N N . GLU A 1 89 ? 1.513 5.810 -10.258 1.00 46.69 89 GLU A N 1
ATOM 686 C CA . GLU A 1 89 ? 0.662 6.823 -10.916 1.00 46.69 89 GLU A CA 1
ATOM 687 C C . GLU A 1 89 ? -0.836 6.733 -10.550 1.00 46.69 89 GLU A C 1
ATOM 689 O O . GLU A 1 89 ? -1.669 7.475 -11.068 1.00 46.69 89 GLU A O 1
ATOM 694 N N . ARG A 1 90 ? -1.211 5.866 -9.594 1.00 44.44 90 ARG A N 1
ATOM 695 C CA . ARG A 1 90 ? -2.537 5.899 -8.935 1.00 44.44 90 ARG A CA 1
ATOM 696 C C . ARG A 1 90 ? -2.487 6.049 -7.421 1.00 44.44 90 ARG A C 1
ATOM 698 O O . ARG A 1 90 ? -3.499 5.798 -6.762 1.00 44.44 90 ARG A O 1
ATOM 705 N N . ARG A 1 91 ? -1.359 6.483 -6.861 1.00 41.97 91 ARG A N 1
ATOM 706 C CA . ARG A 1 91 ? -1.307 7.015 -5.499 1.00 41.97 91 ARG A CA 1
ATOM 707 C C . ARG A 1 91 ? -0.299 8.145 -5.455 1.00 41.97 91 ARG A C 1
ATOM 709 O O . ARG A 1 91 ? 0.899 7.918 -5.360 1.00 41.97 91 ARG A O 1
ATOM 716 N N . GLU A 1 92 ? -0.837 9.360 -5.477 1.00 43.78 92 GLU A N 1
ATOM 717 C CA . GLU A 1 92 ? -0.207 10.495 -4.822 1.00 43.78 92 GLU A CA 1
ATOM 718 C C . GLU A 1 92 ? 0.523 10.030 -3.554 1.00 43.78 92 GLU A C 1
ATOM 720 O O . GLU A 1 92 ? -0.055 9.369 -2.685 1.00 43.78 92 GLU A O 1
ATOM 725 N N . THR A 1 93 ? 1.784 10.449 -3.477 1.00 35.91 93 THR A N 1
ATOM 726 C CA . THR A 1 93 ? 2.675 10.490 -2.313 1.00 35.91 93 THR A CA 1
ATOM 727 C C . THR A 1 93 ? 3.570 9.269 -2.012 1.00 35.91 93 THR A C 1
ATOM 729 O O . THR A 1 93 ? 3.237 8.366 -1.249 1.00 35.91 93 THR A O 1
ATOM 732 N N . VAL A 1 94 ? 4.803 9.429 -2.517 1.00 43.78 94 VAL A N 1
ATOM 733 C CA . VAL A 1 94 ? 6.107 9.267 -1.838 1.00 43.78 94 VAL A CA 1
ATOM 734 C C . VAL A 1 94 ? 6.863 7.950 -2.063 1.00 43.78 94 VAL A C 1
ATOM 736 O O . VAL A 1 94 ? 6.472 6.871 -1.621 1.00 43.78 94 VAL A O 1
ATOM 739 N N . ALA A 1 95 ? 7.988 8.143 -2.756 1.00 45.34 95 ALA A N 1
ATOM 740 C CA . ALA A 1 95 ? 9.122 7.263 -2.984 1.00 45.34 95 ALA A CA 1
ATOM 741 C C . ALA A 1 95 ? 9.926 6.969 -1.702 1.00 45.34 95 ALA A C 1
A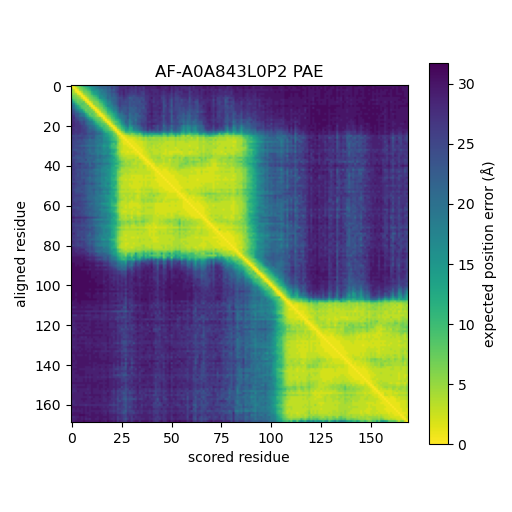TOM 743 O O . ALA A 1 95 ? 9.919 7.792 -0.790 1.00 45.34 95 ALA A O 1
ATOM 744 N N . GLU A 1 96 ? 10.671 5.850 -1.741 1.00 41.38 96 GLU A N 1
ATOM 745 C CA . GLU A 1 96 ? 11.773 5.450 -0.833 1.00 41.38 96 GLU A CA 1
ATOM 746 C C . GLU A 1 96 ? 11.387 5.222 0.650 1.00 41.38 96 GLU A C 1
ATOM 748 O O . GLU A 1 96 ? 10.443 5.804 1.163 1.00 41.38 96 GLU A O 1
ATOM 753 N N . GLU A 1 97 ? 11.954 4.318 1.451 1.00 37.88 97 GLU A N 1
ATOM 754 C CA . GLU A 1 97 ? 13.153 3.472 1.427 1.00 37.88 97 GLU A CA 1
ATOM 755 C C . GLU A 1 97 ? 12.839 2.140 2.164 1.00 37.88 97 GLU A C 1
ATOM 757 O O . GLU A 1 97 ? 11.796 1.979 2.807 1.00 37.88 97 GLU A O 1
ATOM 762 N N . ARG A 1 98 ? 13.757 1.168 2.099 1.00 40.34 98 ARG A N 1
ATOM 763 C CA . ARG A 1 98 ? 13.771 -0.026 2.973 1.00 40.34 98 ARG A CA 1
ATOM 764 C C . ARG A 1 98 ? 14.126 0.374 4.430 1.00 40.34 98 ARG A C 1
ATOM 766 O O . ARG A 1 98 ? 14.490 1.510 4.686 1.00 40.34 98 ARG A O 1
ATOM 773 N N . PRO A 1 99 ? 13.968 -0.550 5.388 1.00 53.50 99 PRO A N 1
ATOM 774 C CA . PRO A 1 99 ? 13.219 -0.348 6.626 1.00 53.50 99 PRO A CA 1
ATOM 775 C C . PRO A 1 99 ? 13.989 0.450 7.693 1.00 53.50 99 PRO A C 1
ATOM 777 O O . PRO A 1 99 ? 15.160 0.188 7.892 1.00 53.50 99 PRO A O 1
ATOM 780 N N . GLU A 1 100 ? 13.324 1.334 8.439 1.00 42.50 100 GLU A N 1
ATOM 781 C CA . GLU A 1 100 ? 13.487 1.536 9.893 1.00 42.50 100 GLU A CA 1
ATOM 782 C C . GLU A 1 100 ? 12.780 2.827 10.336 1.00 42.50 100 GLU A C 1
ATOM 784 O O . GLU A 1 100 ? 12.888 3.873 9.714 1.00 42.50 100 GLU A O 1
ATOM 789 N N . ALA A 1 101 ? 12.028 2.705 11.431 1.00 43.72 101 ALA A N 1
ATOM 790 C CA . ALA A 1 101 ? 11.708 3.741 12.408 1.00 43.72 101 ALA A CA 1
ATOM 791 C C . ALA A 1 101 ? 11.266 5.154 11.933 1.00 43.72 101 ALA A C 1
ATOM 793 O O . ALA A 1 101 ? 12.070 5.991 11.545 1.00 43.72 101 ALA A O 1
ATOM 794 N N . ARG A 1 102 ? 10.002 5.457 12.283 1.00 43.84 102 ARG A N 1
ATOM 795 C CA . ARG A 1 102 ? 9.425 6.766 12.677 1.00 43.84 102 ARG A CA 1
ATOM 796 C C . ARG A 1 102 ? 8.569 7.529 11.652 1.00 43.84 102 ARG A C 1
ATOM 798 O O . ARG A 1 102 ? 9.036 8.219 10.759 1.00 43.84 102 ARG A O 1
ATOM 805 N N . THR A 1 103 ? 7.273 7.477 11.971 1.00 38.31 103 THR A N 1
ATOM 806 C CA . THR A 1 103 ? 6.320 8.598 11.969 1.00 38.31 103 THR A CA 1
ATOM 807 C C . THR A 1 103 ? 5.904 9.153 10.608 1.00 38.31 103 THR A C 1
ATOM 809 O O . THR A 1 103 ? 6.223 10.279 10.238 1.00 38.31 103 THR A O 1
ATOM 812 N N . ARG A 1 104 ? 5.029 8.408 9.920 1.00 45.31 104 ARG A N 1
ATOM 813 C CA . ARG A 1 104 ? 3.972 9.053 9.123 1.00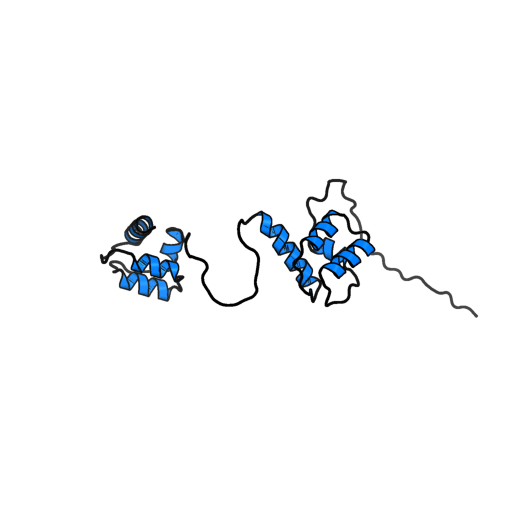 45.31 104 ARG A CA 1
ATOM 814 C C . ARG A 1 104 ? 2.958 9.662 10.103 1.00 45.31 104 ARG A C 1
ATOM 816 O O . ARG A 1 104 ? 2.607 8.967 11.059 1.00 45.31 104 ARG A O 1
ATOM 823 N N . PRO A 1 105 ? 2.464 10.897 9.904 1.00 40.28 105 PRO A N 1
ATOM 824 C CA . PRO A 1 105 ? 1.353 11.390 10.708 1.00 40.28 105 PRO A CA 1
ATOM 825 C C . PRO A 1 105 ? 0.153 10.452 10.485 1.00 40.28 105 PRO A C 1
ATOM 827 O O . PRO A 1 105 ? -0.221 10.219 9.328 1.00 40.28 105 PRO A O 1
ATOM 830 N N . PRO A 1 106 ? -0.450 9.872 11.537 1.00 48.69 106 PRO A N 1
ATOM 831 C CA . PRO A 1 106 ? -1.742 9.226 11.375 1.00 48.69 106 PRO A CA 1
ATOM 832 C C . PRO A 1 106 ? -2.714 10.373 11.034 1.00 48.69 106 PRO A C 1
ATOM 834 O O . PRO A 1 106 ? -2.609 11.477 11.553 1.00 48.69 106 PRO A O 1
ATOM 837 N N . SER A 1 107 ? -3.627 10.269 10.078 1.00 49.56 107 SER A N 1
ATOM 838 C CA . SER A 1 107 ? -4.961 9.779 10.406 1.00 49.56 107 SER A CA 1
ATOM 839 C C . SER A 1 107 ? -5.910 10.144 9.265 1.00 49.56 107 SER A C 1
ATOM 841 O O . SER A 1 107 ? -6.400 11.269 9.162 1.00 49.56 107 SER A O 1
ATOM 843 N N . ARG A 1 108 ? -6.278 9.155 8.449 1.00 56.34 108 ARG A N 1
ATOM 844 C CA . ARG A 1 108 ? -7.674 9.055 8.008 1.00 56.34 108 ARG A CA 1
ATOM 845 C C . ARG A 1 108 ? -8.270 7.733 8.450 1.00 56.34 108 ARG A C 1
ATOM 847 O O . ARG A 1 108 ? -8.829 7.006 7.643 1.00 56.34 108 ARG A O 1
ATOM 854 N N . ILE A 1 109 ? -8.138 7.425 9.736 1.00 68.38 109 ILE A N 1
ATOM 855 C CA . ILE A 1 109 ? -8.910 6.335 10.324 1.00 68.38 109 ILE A CA 1
ATOM 856 C C . ILE A 1 109 ? -10.373 6.766 10.233 1.00 68.38 109 ILE A C 1
ATOM 858 O O . ILE A 1 109 ? -10.742 7.839 10.717 1.00 68.38 109 ILE A O 1
ATOM 862 N N . SER A 1 110 ? -11.174 6.005 9.492 1.00 70.88 110 SER A N 1
ATOM 863 C CA . SER A 1 110 ? -12.609 6.259 9.409 1.00 70.88 110 SER A CA 1
ATOM 864 C C . SER A 1 110 ? -13.267 5.795 10.702 1.00 70.88 110 SER A C 1
ATOM 866 O O . SER A 1 110 ? -12.776 4.876 11.355 1.00 70.88 110 SER A O 1
ATOM 868 N N . ALA A 1 111 ? -14.408 6.382 11.056 1.00 76.00 111 ALA A N 1
ATOM 869 C CA . ALA A 1 111 ? -15.165 5.960 12.233 1.00 76.00 111 ALA A CA 1
ATOM 870 C C . ALA A 1 111 ? -15.503 4.453 12.206 1.00 76.00 111 ALA A C 1
ATOM 872 O O . ALA A 1 111 ? -15.478 3.786 13.237 1.00 76.00 111 ALA A O 1
ATOM 873 N N . ALA A 1 112 ? -15.728 3.898 11.008 1.00 76.56 112 ALA A N 1
ATOM 874 C CA . ALA A 1 112 ? -15.936 2.468 10.808 1.00 76.56 112 ALA A CA 1
ATOM 875 C C . ALA A 1 112 ? -14.713 1.630 11.222 1.00 76.56 112 ALA A C 1
ATOM 877 O O . ALA A 1 112 ? -14.857 0.695 12.006 1.00 76.56 112 ALA A O 1
ATOM 878 N N . ASP A 1 113 ? -13.511 1.988 10.757 1.00 77.00 113 ASP A N 1
ATOM 879 C CA . ASP A 1 113 ? -12.270 1.301 11.140 1.00 77.00 113 ASP A CA 1
ATOM 880 C C . ASP A 1 113 ? -12.005 1.441 12.641 1.00 77.00 113 ASP A C 1
ATOM 882 O O . ASP A 1 113 ? -11.620 0.483 13.305 1.00 77.00 113 ASP A O 1
ATOM 886 N N . PHE A 1 114 ? -12.278 2.619 13.200 1.00 81.88 114 PHE A N 1
ATOM 887 C CA . PHE A 1 114 ? -12.160 2.878 14.631 1.00 81.88 114 PHE A CA 1
ATOM 888 C C . PHE A 1 114 ? -13.049 1.940 15.465 1.00 81.88 114 PHE A C 1
ATOM 890 O O . PHE A 1 114 ? -12.592 1.345 16.441 1.00 81.88 114 PHE A O 1
ATOM 897 N N . GLN A 1 115 ? -14.299 1.724 15.045 1.00 83.38 115 GLN A N 1
ATOM 898 C CA . GLN A 1 115 ? -15.222 0.808 15.720 1.00 83.38 115 GLN A CA 1
ATOM 899 C C . GLN A 1 115 ? -14.777 -0.661 15.661 1.00 83.38 115 GLN A C 1
ATOM 901 O O . GLN A 1 115 ? -15.083 -1.423 16.581 1.00 83.38 115 GLN A O 1
ATOM 906 N N . VAL A 1 116 ? -14.020 -1.074 14.638 1.00 85.06 116 VAL A N 1
ATOM 907 C CA . VAL A 1 116 ? -13.456 -2.435 14.565 1.00 85.06 116 VAL A CA 1
ATOM 908 C C . VAL A 1 116 ? -12.493 -2.690 15.727 1.00 85.06 116 VAL A C 1
ATOM 910 O O . VAL A 1 116 ? -12.533 -3.760 16.334 1.00 85.06 116 VAL A O 1
ATOM 913 N N . TYR A 1 117 ? -11.694 -1.697 16.118 1.00 85.31 117 TYR A N 1
ATOM 914 C CA . TYR A 1 117 ? -10.777 -1.819 17.258 1.00 85.31 117 TYR A CA 1
ATOM 915 C C . TYR A 1 117 ? -11.478 -1.817 18.615 1.00 85.31 117 TYR A C 1
ATOM 917 O O . TYR A 1 117 ? -10.897 -2.216 19.622 1.00 85.31 117 TYR A O 1
ATOM 925 N N . LEU A 1 118 ? -12.744 -1.416 18.656 1.00 85.38 118 LEU A N 1
ATOM 926 C CA . LEU A 1 118 ? -13.563 -1.387 19.862 1.00 85.38 118 LEU A CA 1
ATOM 927 C C . LEU A 1 118 ? -14.601 -2.518 19.882 1.00 85.38 118 LEU A C 1
ATOM 929 O O . LEU A 1 118 ? -15.497 -2.541 20.725 1.00 85.38 118 LEU A O 1
ATOM 933 N N . LYS A 1 119 ? -14.484 -3.494 18.973 1.00 82.00 119 LYS A N 1
ATOM 934 C CA . LYS A 1 119 ? -15.472 -4.564 18.852 1.00 82.00 119 LYS A CA 1
ATOM 935 C C . LYS A 1 119 ? -15.529 -5.452 20.101 1.00 82.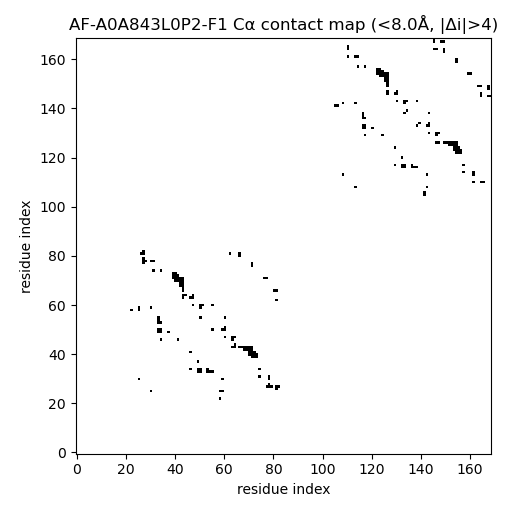00 119 LYS A C 1
ATOM 937 O O . LYS A 1 119 ? -14.516 -5.811 20.718 1.00 82.00 119 LYS A O 1
ATOM 942 N N . GLY A 1 120 ? -16.758 -5.829 20.451 1.00 81.12 120 GLY A N 1
ATOM 943 C CA . GLY A 1 120 ? -17.078 -6.668 21.607 1.00 81.12 120 GLY A CA 1
ATOM 944 C C . GLY A 1 120 ? -16.883 -5.978 22.957 1.00 81.12 120 GLY A C 1
ATOM 945 O O . GLY A 1 120 ? -16.774 -6.675 23.962 1.00 81.12 120 GLY A O 1
ATOM 946 N N . MET A 1 121 ? -16.724 -4.653 22.985 1.00 83.62 121 MET A N 1
ATOM 947 C CA . MET A 1 121 ? -16.656 -3.918 24.241 1.00 83.62 121 MET A CA 1
ATOM 948 C C . MET A 1 121 ? -18.023 -3.911 24.922 1.00 83.62 121 MET A C 1
ATOM 950 O O . MET A 1 121 ? -19.043 -3.700 24.265 1.00 83.62 121 MET A O 1
ATOM 954 N N . ASP A 1 122 ? -18.017 -4.132 26.230 1.00 83.12 122 ASP A N 1
ATOM 955 C CA . ASP A 1 122 ? -19.200 -4.025 27.066 1.00 83.12 122 ASP A CA 1
ATOM 956 C C . ASP A 1 122 ? -19.378 -2.572 27.494 1.00 83.12 122 ASP A C 1
ATOM 958 O O . ASP A 1 122 ? -18.462 -1.950 28.032 1.00 83.12 122 ASP A O 1
ATOM 962 N N . TYR A 1 123 ? -20.559 -2.027 27.218 1.00 82.00 123 TYR A N 1
ATOM 963 C CA . TYR A 1 123 ? -20.934 -0.682 27.623 1.00 82.00 123 TYR A CA 1
ATOM 964 C C . TYR A 1 123 ? -21.836 -0.748 28.861 1.00 82.00 123 TYR A C 1
ATOM 966 O O . TYR A 1 123 ? -22.668 -1.655 28.950 1.00 82.00 123 TYR A O 1
ATOM 974 N N . PRO A 1 124 ? -21.743 0.214 29.795 1.00 87.50 124 PRO A N 1
ATOM 975 C CA . PRO A 1 124 ? -20.990 1.469 29.717 1.00 87.50 124 PRO A CA 1
ATOM 976 C C . PRO A 1 124 ? -19.462 1.335 29.863 1.00 87.50 124 PRO A C 1
ATOM 978 O O . PRO A 1 124 ? -18.990 0.610 30.729 1.00 87.50 124 PRO A O 1
ATOM 981 N N . ALA A 1 125 ? -18.706 2.096 29.064 1.00 86.56 125 ALA A N 1
ATOM 982 C CA . ALA A 1 125 ? -17.239 2.108 29.061 1.00 86.56 125 ALA A CA 1
ATOM 983 C C . ALA A 1 125 ? -16.698 3.539 29.209 1.00 86.56 125 ALA A C 1
ATOM 985 O O . ALA A 1 125 ? -17.216 4.473 28.590 1.00 86.56 125 ALA A O 1
ATOM 986 N N . GLY A 1 126 ? -15.666 3.729 30.035 1.00 89.81 126 GLY A N 1
ATOM 987 C CA . GLY A 1 126 ?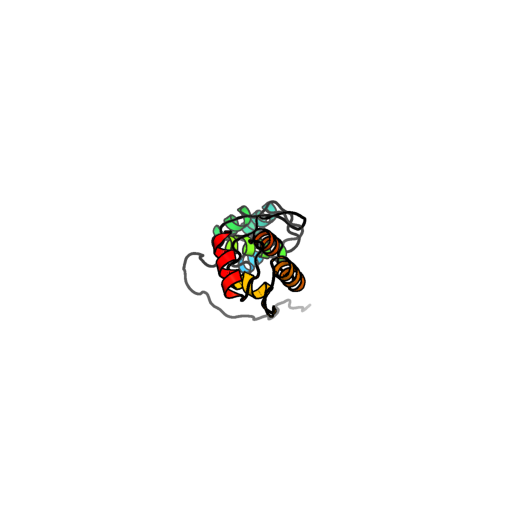 -14.961 5.007 30.151 1.00 89.81 126 GLY A CA 1
ATOM 988 C C . GLY A 1 126 ? -13.847 5.146 29.114 1.00 89.81 126 GLY A C 1
ATOM 989 O O . GLY A 1 126 ? -13.469 4.179 28.456 1.00 89.81 126 GLY A O 1
ATOM 990 N N . ARG A 1 127 ? -13.262 6.343 29.002 1.00 90.00 127 ARG A N 1
ATOM 991 C CA . ARG A 1 127 ? -12.111 6.609 28.116 1.00 90.00 127 ARG A CA 1
ATOM 992 C C . ARG A 1 127 ? -10.973 5.595 28.303 1.00 90.00 127 ARG A C 1
ATOM 994 O O . ARG A 1 127 ? -10.433 5.087 27.326 1.00 90.00 127 ARG A O 1
ATOM 1001 N N . GLN A 1 128 ? -10.652 5.257 29.551 1.00 88.88 128 GLN A N 1
ATOM 1002 C CA . GLN A 1 128 ? -9.618 4.268 29.880 1.00 88.88 128 GLN A CA 1
ATOM 1003 C C . GLN A 1 128 ? -9.960 2.860 29.368 1.00 88.88 128 GLN A C 1
ATOM 1005 O O . GLN A 1 128 ? -9.091 2.177 28.825 1.00 88.88 128 GLN A O 1
ATOM 1010 N N . ASP A 1 129 ? -11.224 2.437 29.470 1.00 90.31 129 ASP A N 1
ATOM 1011 C CA . ASP A 1 129 ? -11.683 1.151 28.931 1.00 90.31 129 ASP A CA 1
ATOM 1012 C C . ASP A 1 129 ? -11.590 1.116 27.402 1.00 90.31 129 ASP A C 1
ATOM 1014 O O . ASP A 1 129 ? -11.169 0.103 26.836 1.00 90.31 129 ASP A O 1
ATOM 1018 N N . LEU A 1 130 ? -11.910 2.233 26.729 1.00 87.50 130 LEU A N 1
ATOM 1019 C CA . LEU A 1 130 ? -11.741 2.371 25.279 1.00 87.50 130 LEU A CA 1
ATOM 1020 C C . LEU A 1 130 ? -10.266 2.171 24.886 1.00 87.50 130 LEU A C 1
ATOM 1022 O O . LEU A 1 130 ? -9.981 1.388 23.980 1.00 87.50 130 LEU A O 1
ATOM 1026 N N . VAL A 1 131 ? -9.325 2.820 25.590 1.00 89.00 131 VAL A N 1
ATOM 1027 C CA . VAL A 1 131 ? -7.874 2.682 25.345 1.00 89.00 131 VAL A CA 1
ATOM 1028 C C . VAL A 1 131 ? -7.414 1.247 25.579 1.00 89.00 131 VAL A C 1
ATOM 1030 O O . VAL A 1 131 ? -6.739 0.662 24.729 1.00 89.00 131 VAL A O 1
ATOM 1033 N N . ALA A 1 132 ? -7.792 0.654 26.714 1.00 89.50 132 ALA A N 1
ATOM 1034 C CA . ALA A 1 132 ? -7.419 -0.712 27.058 1.00 89.50 132 ALA A CA 1
ATOM 1035 C C . ALA A 1 132 ? -7.942 -1.709 26.015 1.00 89.50 132 ALA A C 1
ATOM 1037 O O . ALA A 1 132 ? -7.213 -2.608 25.581 1.00 89.50 132 ALA A O 1
ATOM 1038 N N . ARG A 1 133 ? -9.187 -1.525 25.560 1.00 89.25 133 ARG A N 1
ATOM 1039 C CA . ARG A 1 133 ? -9.799 -2.369 24.534 1.00 89.25 133 ARG A CA 1
ATOM 1040 C C . ARG A 1 133 ? -9.137 -2.197 23.174 1.00 89.25 133 ARG A C 1
ATOM 1042 O O . ARG A 1 133 ? -8.822 -3.199 22.536 1.00 89.25 133 ARG A O 1
ATOM 1049 N N . ALA A 1 134 ? -8.892 -0.959 22.760 1.00 88.00 134 ALA A N 1
ATOM 1050 C CA . ALA A 1 134 ? -8.206 -0.645 21.517 1.00 88.00 134 ALA A CA 1
ATOM 1051 C C . ALA A 1 134 ? -6.802 -1.271 21.497 1.00 88.00 134 ALA A C 1
ATOM 1053 O O . ALA A 1 134 ? -6.469 -1.996 20.561 1.00 88.00 134 ALA A O 1
ATOM 1054 N N . ARG A 1 135 ? -6.015 -1.115 22.570 1.00 87.44 135 ARG A N 1
ATOM 1055 C CA . ARG A 1 135 ? -4.701 -1.770 22.695 1.00 87.44 135 ARG A CA 1
ATOM 1056 C C . ARG A 1 135 ? -4.800 -3.291 22.633 1.00 87.44 135 ARG A C 1
ATOM 1058 O O . ARG A 1 135 ? -4.026 -3.918 21.917 1.00 87.44 135 ARG A O 1
ATOM 1065 N N . LYS A 1 136 ? -5.774 -3.889 23.329 1.00 88.38 136 LYS A N 1
ATOM 1066 C CA . LYS A 1 136 ? -6.016 -5.342 23.287 1.00 88.38 136 LYS A CA 1
ATOM 1067 C C . LYS A 1 136 ? -6.311 -5.840 21.866 1.00 88.38 136 LYS A C 1
ATOM 1069 O O . LYS A 1 136 ? -5.910 -6.944 21.515 1.00 88.38 136 LYS A O 1
ATOM 1074 N N . ASN A 1 137 ? -6.964 -5.015 21.050 1.00 84.50 137 ASN A N 1
ATOM 1075 C CA . ASN A 1 137 ? -7.265 -5.292 19.647 1.00 84.50 137 ASN A CA 1
ATOM 1076 C C . ASN A 1 137 ? -6.165 -4.827 18.672 1.00 84.50 137 ASN A C 1
ATOM 1078 O O . ASN A 1 137 ? -6.417 -4.768 17.471 1.00 84.50 137 ASN A O 1
ATOM 1082 N N . ASN A 1 138 ? -4.951 -4.531 19.158 1.00 83.06 138 ASN A N 1
ATOM 1083 C CA . ASN A 1 138 ? -3.826 -4.032 18.354 1.00 83.06 138 ASN A CA 1
ATOM 1084 C C . ASN A 1 138 ? -4.176 -2.770 17.546 1.00 83.06 138 ASN A C 1
ATOM 1086 O O . ASN A 1 138 ? -3.798 -2.631 16.382 1.00 83.06 138 ASN A O 1
ATOM 1090 N N . ALA A 1 139 ? -4.918 -1.845 18.157 1.00 82.56 139 ALA A N 1
ATOM 1091 C CA . ALA A 1 139 ? -5.210 -0.567 17.533 1.00 82.56 139 ALA A CA 1
ATOM 1092 C C . ALA A 1 139 ? -3.928 0.252 17.323 1.00 82.56 139 ALA A C 1
ATOM 1094 O O . ALA A 1 139 ? -3.064 0.273 18.206 1.00 82.56 139 ALA A O 1
ATOM 1095 N N . PRO A 1 140 ? -3.805 0.953 16.184 1.00 81.69 140 PRO A N 1
ATOM 1096 C CA . PRO A 1 140 ? -2.654 1.808 15.933 1.00 81.69 140 PRO A CA 1
ATOM 1097 C C . PRO A 1 140 ? -2.625 2.981 16.920 1.00 81.69 140 PRO A C 1
ATOM 1099 O O . PRO A 1 140 ? -3.670 3.416 17.402 1.00 81.69 140 PRO A O 1
ATOM 1102 N N . GLU A 1 141 ? -1.439 3.541 17.173 1.00 80.31 141 GLU A N 1
ATOM 1103 C CA . GLU A 1 141 ? -1.263 4.672 18.103 1.00 80.31 141 GLU A CA 1
ATOM 1104 C C . GLU A 1 141 ? -2.196 5.846 17.794 1.00 80.31 141 GLU A C 1
ATOM 1106 O O . GLU A 1 141 ? -2.745 6.429 18.716 1.00 80.31 141 GLU A O 1
ATOM 1111 N N . GLY A 1 142 ? -2.486 6.123 16.518 1.00 81.25 142 GLY A N 1
ATOM 1112 C CA . GLY A 1 142 ? -3.444 7.167 16.141 1.00 81.25 142 GLY A CA 1
ATOM 1113 C C . GLY A 1 142 ? -4.878 6.927 16.636 1.00 81.25 142 GLY A C 1
ATOM 1114 O O . GLY A 1 142 ? -5.600 7.885 16.868 1.00 81.25 142 GLY A O 1
ATOM 1115 N N . VAL A 1 143 ? -5.309 5.675 16.833 1.00 82.94 143 VAL A N 1
ATOM 1116 C CA . VAL A 1 143 ? -6.599 5.370 17.488 1.00 82.94 143 VAL A CA 1
ATOM 1117 C C . VAL A 1 143 ? -6.517 5.672 18.976 1.00 82.94 143 VAL A C 1
ATOM 1119 O O . VAL A 1 143 ? -7.453 6.237 19.531 1.00 82.94 143 VAL A O 1
ATOM 1122 N N . ILE A 1 144 ? -5.408 5.293 19.614 1.00 87.31 144 ILE A N 1
ATOM 1123 C CA . ILE A 1 144 ? -5.195 5.513 21.046 1.00 87.31 144 ILE A CA 1
ATOM 1124 C C . ILE A 1 144 ? -5.148 7.009 21.354 1.00 87.31 144 ILE A C 1
ATOM 1126 O O . ILE A 1 144 ? -5.884 7.450 22.227 1.00 87.31 144 ILE A O 1
ATOM 1130 N N . ASP A 1 145 ? -4.380 7.775 20.583 1.00 86.81 145 ASP A N 1
ATOM 1131 C CA . ASP A 1 145 ? -4.254 9.229 20.711 1.00 86.81 145 ASP A CA 1
ATOM 1132 C C . ASP A 1 145 ? -5.617 9.924 20.573 1.00 86.81 145 ASP A C 1
ATOM 1134 O O . ASP A 1 145 ? -6.007 10.734 21.411 1.00 86.81 145 ASP A O 1
ATOM 1138 N N . VAL A 1 146 ? -6.416 9.516 19.581 1.00 85.75 146 VAL A N 1
ATOM 1139 C CA . VAL A 1 146 ? -7.768 10.056 19.403 1.00 85.75 146 VAL A CA 1
ATOM 1140 C C . VAL A 1 146 ? -8.673 9.724 20.594 1.00 85.75 146 VAL A C 1
ATOM 1142 O O . VAL A 1 146 ? -9.412 10.592 21.050 1.00 85.75 146 VAL A O 1
ATOM 1145 N N . ILE A 1 147 ? -8.612 8.503 21.137 1.00 86.75 147 ILE A N 1
ATOM 1146 C CA . ILE A 1 147 ? -9.362 8.143 22.351 1.00 86.75 147 ILE A CA 1
ATOM 1147 C C . ILE A 1 147 ? -8.878 8.965 23.551 1.00 86.75 147 ILE A C 1
ATOM 1149 O O . ILE A 1 147 ? -9.686 9.361 24.386 1.00 86.75 147 ILE A O 1
ATOM 1153 N N . GLU A 1 148 ? -7.581 9.243 23.669 1.00 87.69 148 GLU A N 1
ATOM 1154 C CA . GLU A 1 148 ? -7.045 10.059 24.760 1.00 87.69 148 GLU A CA 1
ATOM 1155 C C . GLU A 1 148 ? -7.559 11.503 24.717 1.00 87.69 148 GLU A C 1
ATOM 1157 O O . GLU A 1 148 ? -7.758 12.089 25.786 1.00 87.69 148 GLU A O 1
ATOM 1162 N N . GLN A 1 149 ? -7.859 12.020 23.521 1.00 86.75 149 GLN A N 1
ATOM 1163 C CA . GLN A 1 149 ? -8.506 13.318 23.299 1.00 86.75 149 GLN A CA 1
ATOM 1164 C C . GLN A 1 149 ? -10.013 13.330 23.616 1.00 86.75 149 GLN A C 1
ATOM 1166 O O . GLN A 1 149 ? -10.619 14.402 23.663 1.00 86.75 149 GLN A O 1
ATOM 1171 N N . PHE A 1 150 ? -10.646 12.175 23.850 1.00 87.50 150 PHE A N 1
ATOM 1172 C CA . PHE A 1 150 ? -12.065 12.133 24.206 1.00 87.50 150 PHE A CA 1
ATOM 1173 C C . PHE A 1 150 ? -12.320 12.755 25.580 1.00 87.50 150 PHE A C 1
ATOM 1175 O O . PHE A 1 150 ? -11.499 12.672 26.495 1.00 87.50 150 PHE A O 1
ATOM 1182 N N . GLY A 1 151 ? -13.522 13.308 25.757 1.00 83.50 151 GLY A N 1
ATOM 1183 C CA . GLY A 1 151 ? -13.979 13.761 27.066 1.00 83.50 151 GLY A CA 1
ATOM 1184 C C . GLY A 1 151 ? -14.015 12.614 28.079 1.00 83.50 151 GLY A C 1
ATOM 1185 O O . GLY A 1 151 ? -14.364 11.477 27.738 1.00 83.50 151 GLY A O 1
ATOM 1186 N N . ASP A 1 152 ? -13.688 12.922 29.335 1.00 85.19 152 ASP A N 1
ATOM 1187 C CA . ASP A 1 152 ? -13.771 11.985 30.458 1.00 85.19 152 ASP A CA 1
ATOM 1188 C C . ASP A 1 152 ? -15.244 11.791 30.862 1.00 85.19 152 ASP A C 1
ATOM 1190 O O . ASP A 1 152 ? -15.766 12.364 31.817 1.00 85.19 152 ASP A O 1
ATOM 1194 N N . ARG A 1 153 ? -15.961 11.043 30.021 1.00 86.38 153 ARG A N 1
ATOM 1195 C CA . ARG A 1 153 ? -17.363 10.668 30.196 1.00 86.38 153 ARG A CA 1
ATOM 1196 C C . ARG A 1 153 ? -17.531 9.181 29.952 1.00 86.38 153 ARG A C 1
ATOM 1198 O O . ARG A 1 153 ? -16.738 8.533 29.270 1.00 86.38 153 ARG A O 1
ATOM 1205 N N . THR A 1 154 ? -18.611 8.650 30.495 1.00 89.75 154 THR A N 1
ATOM 1206 C CA . THR A 1 154 ? -19.021 7.278 30.240 1.00 89.75 154 THR A CA 1
ATOM 1207 C C . THR A 1 154 ? -19.763 7.203 28.916 1.00 89.75 154 THR A C 1
ATOM 1209 O O . THR A 1 154 ? -20.783 7.868 28.729 1.00 89.75 154 THR A O 1
ATOM 1212 N N . TYR A 1 155 ? -19.272 6.360 28.020 1.00 88.31 155 TYR A N 1
ATOM 1213 C CA . TYR A 1 155 ? -19.924 6.044 26.761 1.00 88.31 155 TYR A CA 1
ATOM 1214 C C . TYR A 1 155 ? -20.839 4.850 26.954 1.00 88.31 155 TYR A C 1
ATOM 1216 O O . TYR A 1 155 ? -20.439 3.862 27.566 1.00 88.31 155 TYR A O 1
ATOM 1224 N N . ARG A 1 156 ? -22.071 4.922 26.448 1.00 88.75 156 ARG A N 1
ATOM 1225 C CA . ARG A 1 156 ? -23.051 3.827 26.601 1.00 88.75 156 ARG A CA 1
ATOM 1226 C C . ARG A 1 156 ? -23.188 2.947 25.366 1.00 88.75 156 ARG A C 1
ATOM 1228 O O . ARG A 1 156 ? -23.874 1.932 25.415 1.00 88.75 156 ARG A O 1
ATOM 1235 N N . SER A 1 157 ? -22.565 3.328 24.256 1.00 87.44 157 SER A N 1
ATOM 1236 C CA . SER A 1 157 ? -22.594 2.550 23.022 1.00 87.44 157 SER A CA 1
ATOM 1237 C C . SER A 1 157 ? -21.442 2.918 22.090 1.00 87.44 157 SER A C 1
ATOM 1239 O O . SER A 1 157 ? -20.854 3.997 22.189 1.00 87.44 157 SER A O 1
ATOM 1241 N N . ALA A 1 158 ? -21.167 2.045 21.119 1.00 83.88 158 ALA A N 1
ATOM 1242 C CA . ALA A 1 158 ? -20.213 2.318 20.046 1.00 83.88 158 ALA A CA 1
ATOM 1243 C C . ALA A 1 158 ? -20.641 3.488 19.142 1.00 83.88 158 ALA A C 1
ATOM 1245 O O . ALA A 1 158 ? -19.793 4.078 18.471 1.00 83.88 158 ALA A O 1
ATOM 1246 N N . ALA A 1 159 ? -21.937 3.827 19.121 1.00 85.31 159 ALA A N 1
ATOM 1247 C CA . ALA A 1 159 ? -22.451 4.986 18.401 1.00 85.31 159 ALA A CA 1
ATOM 1248 C C . ALA A 1 159 ? -22.003 6.291 19.075 1.00 85.31 159 ALA A C 1
ATOM 1250 O O . ALA A 1 159 ? -21.392 7.115 18.407 1.00 85.31 159 ALA A O 1
ATOM 1251 N N . GLU A 1 160 ? -22.171 6.423 20.398 1.00 86.44 160 GLU A N 1
ATOM 1252 C CA . GLU A 1 160 ? -21.715 7.618 21.135 1.00 86.44 160 GLU A CA 1
ATOM 1253 C C . GLU A 1 160 ? -20.202 7.838 20.994 1.00 86.44 160 GLU A C 1
ATOM 1255 O O . GLU A 1 160 ? -19.730 8.960 20.842 1.00 86.44 160 GLU A O 1
ATOM 1260 N N . VAL A 1 161 ? -19.439 6.745 21.016 1.00 84.88 161 VAL A N 1
ATOM 1261 C CA . VAL A 1 161 ? -17.988 6.753 20.804 1.00 84.88 161 VAL A CA 1
ATOM 1262 C C . VAL A 1 161 ? -17.631 7.221 19.388 1.00 84.88 161 VAL A C 1
ATOM 1264 O O . VAL A 1 161 ? -16.688 7.985 19.207 1.00 84.88 161 VAL A O 1
ATOM 1267 N N . SER A 1 162 ? -18.388 6.787 18.378 1.00 83.31 162 SER A N 1
ATOM 1268 C CA . SER A 1 162 ? -18.207 7.219 16.989 1.00 83.31 162 SER A CA 1
ATOM 1269 C C . SER A 1 162 ? -18.597 8.682 16.773 1.00 83.31 162 SER A C 1
ATOM 1271 O O . SER A 1 162 ? -17.992 9.354 15.940 1.00 83.31 162 SER A O 1
ATOM 1273 N N . GLU A 1 163 ? -19.608 9.176 17.484 1.00 85.19 163 GLU A N 1
ATOM 1274 C CA . GLU A 1 163 ? -19.989 10.587 17.444 1.00 85.19 163 GLU A CA 1
ATOM 1275 C C . GLU A 1 163 ? -18.897 11.468 18.048 1.00 85.19 163 GLU A C 1
ATOM 1277 O O . GLU A 1 163 ? -18.527 12.469 17.440 1.00 85.19 163 GLU A O 1
ATOM 1282 N N . GLU A 1 164 ? -18.334 11.089 19.200 1.00 85.69 164 GLU A N 1
ATOM 1283 C CA . GLU A 1 164 ? -17.195 11.820 19.763 1.00 85.69 164 GLU A CA 1
ATOM 1284 C C . GLU A 1 164 ? -15.955 11.726 18.871 1.00 85.69 164 GLU A C 1
ATOM 1286 O O . GLU A 1 164 ? -15.291 12.739 18.672 1.00 85.69 164 GLU A O 1
ATOM 1291 N N . PHE A 1 165 ? -15.692 10.570 18.245 1.00 84.56 165 PHE A N 1
ATOM 1292 C CA . PHE A 1 165 ? -14.609 10.418 17.264 1.00 84.56 165 PHE A CA 1
ATOM 1293 C C . PHE A 1 165 ? -14.709 11.445 16.127 1.00 84.56 165 PHE A C 1
ATOM 1295 O O . PHE A 1 165 ? -13.701 11.997 15.696 1.00 84.56 165 PHE A O 1
ATOM 1302 N N . GLY A 1 166 ? -15.927 11.714 15.647 1.00 80.06 166 GLY A N 1
ATOM 1303 C CA . GLY A 1 166 ? -16.176 12.716 14.611 1.00 80.06 166 GLY A CA 1
ATOM 1304 C C . GLY A 1 166 ? -16.044 14.166 15.085 1.00 80.06 166 GLY A C 1
ATOM 1305 O O . GLY A 1 166 ? -15.920 15.046 14.243 1.00 80.06 166 GLY A O 1
ATOM 1306 N N . LYS A 1 167 ? -16.078 14.426 16.399 1.00 79.12 167 LYS A N 1
ATOM 1307 C CA . LYS A 1 167 ? -15.939 15.774 16.979 1.00 79.12 167 LYS A CA 1
ATOM 1308 C C . LYS A 1 167 ? -14.496 16.154 17.293 1.00 79.12 167 LYS A C 1
ATOM 1310 O O . LYS A 1 167 ? -14.180 17.337 17.285 1.00 79.12 167 LYS A O 1
ATOM 1315 N N . VAL A 1 168 ? -13.650 15.176 17.620 1.00 78.00 168 VAL A N 1
ATOM 1316 C CA . VAL A 1 168 ? -12.237 15.410 17.976 1.00 78.00 168 VAL A CA 1
ATOM 1317 C C . VAL A 1 168 ? -11.300 15.450 16.764 1.00 78.00 168 VAL A C 1
ATOM 1319 O O . VAL A 1 168 ? -10.109 15.701 16.923 1.00 78.00 168 VAL A O 1
ATOM 1322 N N . ARG A 1 169 ? -11.820 15.193 15.561 1.00 63.59 169 ARG A N 1
ATOM 1323 C CA . ARG A 1 169 ? -11.084 15.228 14.296 1.00 63.59 169 ARG A CA 1
ATOM 1324 C C . ARG A 1 169 ? -11.436 16.464 13.479 1.00 63.59 169 ARG A C 1
ATOM 1326 O O . ARG A 1 169 ? -10.512 16.985 12.816 1.00 63.59 169 ARG A O 1
#